Protein AF-A0A534YJI0-F1 (afdb_monomer_lite)

Structure (mmCIF, N/CA/C/O backbone):
data_AF-A0A534YJI0-F1
#
_entry.id   AF-A0A534YJI0-F1
#
loop_
_atom_site.group_PDB
_atom_site.id
_atom_site.type_symbol
_atom_site.label_atom_id
_atom_site.label_alt_id
_atom_site.label_comp_id
_atom_site.label_asym_id
_atom_site.label_entity_id
_atom_site.label_seq_id
_atom_site.pdbx_PDB_ins_code
_atom_site.Cartn_x
_atom_site.Cartn_y
_atom_site.Cartn_z
_atom_site.occupancy
_atom_site.B_iso_or_equiv
_atom_site.auth_seq_id
_atom_site.auth_comp_id
_atom_site.auth_asym_id
_atom_site.auth_atom_id
_atom_site.pdbx_PDB_model_num
ATOM 1 N N . MET A 1 1 ? 13.485 2.570 -50.321 1.00 70.25 1 MET A N 1
ATOM 2 C CA . MET A 1 1 ? 12.786 3.173 -49.165 1.00 70.25 1 MET A CA 1
ATOM 3 C C . MET A 1 1 ? 13.524 2.764 -47.904 1.00 70.25 1 MET A C 1
ATOM 5 O O . MET A 1 1 ? 13.880 1.592 -47.825 1.00 70.25 1 MET A O 1
ATOM 9 N N . PRO A 1 2 ? 13.812 3.680 -46.969 1.00 75.19 2 PRO A N 1
ATOM 10 C CA . PRO A 1 2 ? 14.397 3.291 -45.693 1.00 75.19 2 PRO A CA 1
ATOM 11 C C . PRO A 1 2 ? 13.382 2.468 -44.874 1.00 75.19 2 PRO A C 1
ATOM 13 O O . PRO A 1 2 ? 12.174 2.650 -45.052 1.00 75.19 2 PRO A O 1
ATOM 16 N N . PRO A 1 3 ? 13.844 1.550 -44.007 1.00 83.44 3 PRO A N 1
ATOM 17 C CA . PRO A 1 3 ? 12.963 0.768 -43.148 1.00 83.44 3 PRO A CA 1
ATOM 18 C C . PRO A 1 3 ? 12.238 1.676 -42.146 1.00 83.44 3 PRO A C 1
ATOM 20 O O . PRO A 1 3 ? 12.839 2.578 -41.563 1.00 83.44 3 PRO A O 1
ATOM 23 N N . VAL A 1 4 ? 10.943 1.427 -41.939 1.00 84.69 4 VAL A N 1
ATOM 24 C CA . VAL A 1 4 ? 10.155 2.117 -40.909 1.00 84.69 4 VAL A CA 1
ATOM 25 C C . VAL A 1 4 ? 10.602 1.594 -39.539 1.00 84.69 4 VAL A C 1
ATOM 27 O O . VAL A 1 4 ? 10.621 0.375 -39.345 1.00 84.69 4 VAL A O 1
ATOM 30 N N . PRO A 1 5 ? 10.980 2.467 -38.587 1.00 82.88 5 PRO A N 1
ATOM 31 C CA . PRO A 1 5 ? 11.351 2.028 -37.250 1.00 82.88 5 PRO A CA 1
ATOM 32 C C . PRO A 1 5 ? 10.167 1.330 -36.562 1.00 82.88 5 PRO A C 1
ATOM 34 O O . PRO A 1 5 ? 9.011 1.701 -36.791 1.00 82.88 5 PRO A O 1
ATOM 37 N N . PRO A 1 6 ? 10.428 0.320 -35.715 1.00 84.31 6 PRO A N 1
ATOM 38 C CA . PRO A 1 6 ? 9.370 -0.383 -35.010 1.00 84.31 6 PRO A CA 1
ATOM 39 C C . PRO A 1 6 ? 8.576 0.594 -34.129 1.00 84.31 6 PRO A C 1
ATOM 41 O O . PRO A 1 6 ? 9.157 1.538 -33.581 1.00 84.31 6 PRO A O 1
ATOM 44 N N . PRO A 1 7 ? 7.259 0.384 -33.969 1.00 87.00 7 PRO A N 1
ATOM 45 C CA . PRO A 1 7 ? 6.448 1.232 -33.109 1.00 87.00 7 PRO A CA 1
ATOM 46 C C . PRO A 1 7 ? 7.012 1.238 -31.684 1.00 87.00 7 PRO A C 1
ATOM 48 O O . PRO A 1 7 ? 7.395 0.200 -31.138 1.00 87.00 7 PRO A O 1
ATOM 51 N N . GLY A 1 8 ? 7.068 2.427 -31.081 1.00 91.06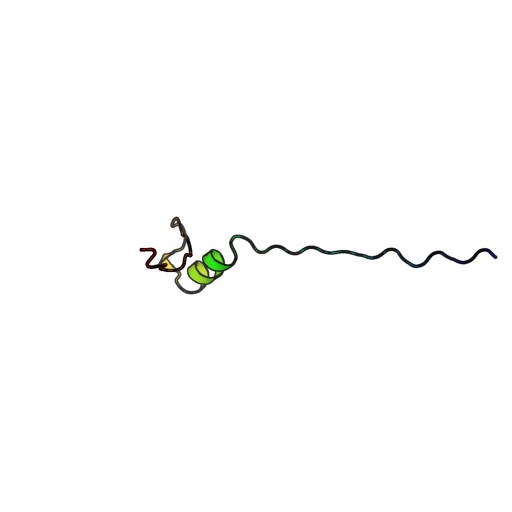 8 GLY A N 1
ATOM 52 C CA . GLY A 1 8 ? 7.540 2.595 -29.709 1.00 91.06 8 GLY A CA 1
ATOM 53 C C . GLY A 1 8 ? 6.697 1.787 -28.719 1.00 91.06 8 GLY A C 1
ATOM 54 O O . GLY A 1 8 ? 5.478 1.665 -28.868 1.00 91.06 8 GLY A O 1
ATOM 55 N N . ARG A 1 9 ? 7.344 1.235 -27.686 1.00 93.75 9 ARG A N 1
ATOM 56 C CA . ARG A 1 9 ? 6.646 0.524 -26.606 1.00 93.75 9 ARG A CA 1
ATOM 57 C C . ARG A 1 9 ? 5.759 1.505 -25.841 1.00 93.75 9 ARG A C 1
ATOM 59 O O . ARG A 1 9 ? 6.225 2.563 -25.429 1.00 93.75 9 ARG A O 1
ATOM 66 N N . LYS A 1 10 ? 4.504 1.125 -25.602 1.00 92.69 10 LYS A N 1
ATOM 67 C CA . LYS A 1 10 ? 3.623 1.823 -24.659 1.00 92.69 10 LYS A CA 1
ATOM 68 C C . LYS A 1 10 ? 3.753 1.136 -23.305 1.00 92.69 10 LYS A C 1
ATOM 70 O O . LYS A 1 10 ? 3.437 -0.044 -23.196 1.00 92.69 10 LYS A O 1
ATOM 75 N N . ILE A 1 11 ? 4.250 1.856 -22.306 1.00 94.38 11 ILE A N 1
ATOM 76 C CA . ILE A 1 11 ? 4.408 1.351 -20.940 1.00 94.38 11 ILE A CA 1
ATOM 77 C C . ILE A 1 11 ? 3.365 2.051 -20.075 1.00 94.38 11 ILE A C 1
ATOM 79 O O . ILE A 1 11 ? 3.321 3.278 -20.046 1.00 94.38 11 ILE A O 1
ATOM 83 N N . LEU A 1 12 ? 2.530 1.267 -19.392 1.00 94.94 12 LEU A N 1
ATOM 84 C CA . LEU A 1 12 ? 1.576 1.761 -18.406 1.00 94.94 12 LEU A CA 1
ATOM 85 C C . LEU A 1 12 ? 1.969 1.221 -17.035 1.00 94.94 12 LEU A C 1
ATOM 87 O O . LEU A 1 12 ? 2.147 0.016 -16.868 1.00 94.94 12 LEU A O 1
ATOM 91 N N . HIS A 1 13 ? 2.086 2.123 -16.071 1.00 95.81 13 HIS A N 1
ATOM 92 C CA . HIS A 1 13 ? 2.232 1.786 -14.666 1.00 95.81 13 HIS A CA 1
ATOM 93 C C . HIS A 1 13 ? 0.889 1.998 -13.970 1.00 95.81 13 HIS A C 1
ATOM 95 O O . HIS A 1 13 ? 0.222 3.004 -14.210 1.00 95.81 13 HIS A O 1
ATOM 101 N N . VAL A 1 14 ? 0.498 1.041 -13.135 1.00 96.31 14 VAL A N 1
ATOM 102 C CA . VAL A 1 14 ? -0.712 1.107 -12.318 1.00 96.31 14 VAL A CA 1
ATOM 103 C C . VAL A 1 14 ? -0.285 0.852 -10.883 1.00 96.31 14 VAL A C 1
ATOM 105 O O . VAL A 1 14 ? 0.320 -0.183 -10.605 1.00 96.31 14 VAL A O 1
ATOM 108 N N . ASP A 1 15 ? -0.604 1.797 -10.007 1.00 96.56 15 ASP A N 1
ATOM 109 C CA . ASP A 1 15 ? -0.386 1.701 -8.567 1.00 96.56 15 ASP A CA 1
ATOM 110 C C . ASP A 1 15 ? -1.744 1.790 -7.862 1.00 96.56 15 ASP A C 1
ATOM 112 O O . ASP A 1 15 ? -2.648 2.489 -8.324 1.00 96.56 15 ASP A O 1
ATOM 116 N N . MET A 1 16 ? -1.906 1.031 -6.784 1.00 96.25 16 MET A N 1
ATOM 117 C CA . MET A 1 16 ? -3.138 0.981 -6.007 1.00 96.25 16 MET A CA 1
ATOM 118 C C . MET A 1 16 ? -2.974 1.784 -4.722 1.00 96.25 16 MET A C 1
ATOM 120 O O . MET A 1 16 ? -2.100 1.492 -3.905 1.00 96.25 16 MET A O 1
ATOM 124 N N . ASP A 1 17 ? -3.892 2.722 -4.489 1.00 94.75 17 ASP A N 1
ATOM 125 C CA . ASP A 1 17 ? -3.902 3.550 -3.285 1.00 94.75 17 ASP A CA 1
ATOM 126 C C . ASP A 1 17 ? -4.024 2.689 -2.023 1.00 94.75 17 ASP A C 1
ATOM 128 O O . ASP A 1 17 ? -5.062 2.071 -1.767 1.00 94.75 17 ASP A O 1
ATOM 132 N N . ALA A 1 18 ? -2.947 2.645 -1.231 1.00 94.50 18 ALA A N 1
ATOM 133 C CA . ALA A 1 18 ? -2.882 1.952 0.056 1.00 94.50 18 ALA A CA 1
ATOM 134 C C . ALA A 1 18 ? -3.491 0.534 0.015 1.00 94.50 18 ALA A C 1
ATOM 136 O O . ALA A 1 18 ? -4.270 0.171 0.895 1.00 94.50 18 ALA A O 1
ATOM 137 N N . PHE A 1 19 ? -3.142 -0.255 -1.011 1.00 95.62 19 PHE A N 1
ATOM 138 C CA . PHE A 1 19 ? -3.817 -1.503 -1.401 1.00 95.62 19 PHE A CA 1
ATOM 139 C C . PHE A 1 19 ? -4.393 -2.338 -0.246 1.00 95.62 19 PHE A C 1
ATOM 141 O O . PHE A 1 19 ? -5.604 -2.538 -0.184 1.00 95.62 19 PHE A O 1
ATOM 148 N N . TYR A 1 20 ? -3.554 -2.788 0.693 1.00 95.81 20 TYR A N 1
ATOM 149 C CA . TYR A 1 20 ? -4.014 -3.620 1.807 1.00 95.81 20 TYR A CA 1
ATOM 150 C C . TYR A 1 20 ? -5.008 -2.894 2.717 1.00 95.81 20 TYR A C 1
ATOM 152 O O . TYR A 1 20 ? -6.050 -3.449 3.042 1.00 95.81 20 TYR A O 1
ATOM 160 N N . ALA A 1 21 ? -4.743 -1.639 3.085 1.00 96.69 21 ALA A N 1
ATOM 161 C CA . ALA A 1 21 ? -5.668 -0.870 3.914 1.00 96.69 21 ALA A CA 1
ATOM 162 C C . ALA A 1 21 ? -6.997 -0.602 3.186 1.00 96.69 21 ALA A C 1
ATOM 164 O O . ALA A 1 21 ? -8.055 -0.669 3.804 1.00 96.69 21 ALA A O 1
ATOM 165 N N . SER A 1 22 ? -6.958 -0.362 1.874 1.00 96.50 22 SER A N 1
ATOM 166 C CA . SER A 1 22 ? -8.155 -0.186 1.045 1.00 96.50 22 SER A CA 1
ATOM 167 C C . SER A 1 22 ? -9.007 -1.457 0.968 1.00 96.50 22 SER A C 1
ATOM 169 O O . SER A 1 22 ? -10.235 -1.363 0.967 1.00 96.50 22 SER A O 1
ATOM 171 N N . VAL A 1 23 ? -8.384 -2.641 0.960 1.00 96.94 23 VAL A N 1
ATOM 172 C CA . VAL A 1 23 ? -9.095 -3.925 1.075 1.00 96.94 23 VAL A CA 1
ATOM 173 C C . VAL A 1 23 ? -9.752 -4.058 2.452 1.00 96.94 23 VAL A C 1
ATOM 175 O O . VAL A 1 23 ? -10.959 -4.271 2.517 1.00 96.94 23 VAL A O 1
ATOM 178 N N . GLU A 1 24 ? -9.014 -3.831 3.542 1.00 97.69 24 GLU A N 1
ATOM 179 C CA . GLU A 1 24 ? -9.562 -3.939 4.905 1.00 97.69 24 GLU A CA 1
ATOM 180 C C . GLU A 1 24 ? -10.714 -2.946 5.157 1.00 97.69 24 GLU A C 1
ATOM 182 O O . GLU A 1 24 ? -11.731 -3.305 5.742 1.00 97.69 24 GLU A O 1
ATOM 187 N N . VAL A 1 25 ? -10.613 -1.701 4.675 1.00 97.19 25 VAL A N 1
ATOM 188 C CA . VAL A 1 25 ? -11.679 -0.682 4.805 1.00 97.19 25 VAL A CA 1
ATOM 189 C C . VAL A 1 25 ? -12.917 -1.017 3.9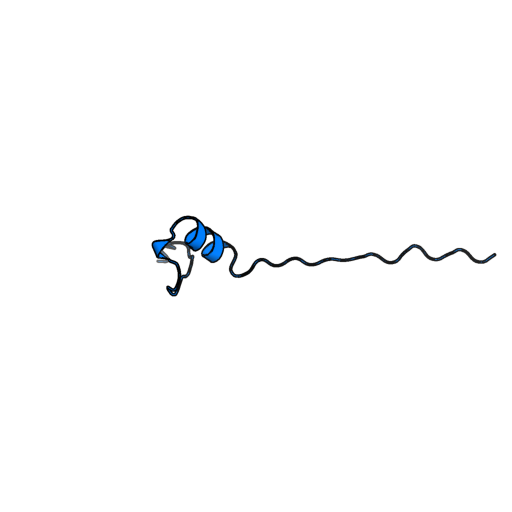66 1.00 97.19 25 VAL A C 1
ATOM 191 O O . VAL A 1 25 ? -14.041 -0.629 4.315 1.00 97.19 25 VAL A O 1
ATOM 194 N N . ARG A 1 26 ? -12.732 -1.707 2.835 1.00 96.56 26 ARG A N 1
ATOM 195 C CA . ARG A 1 26 ? -13.843 -2.202 2.017 1.00 96.56 26 ARG A CA 1
ATOM 196 C C . ARG A 1 26 ? -14.573 -3.334 2.734 1.00 96.56 26 ARG A C 1
ATOM 198 O O . ARG A 1 26 ? -15.804 -3.308 2.763 1.00 96.56 26 ARG A O 1
ATOM 205 N N . ASP A 1 27 ? -13.823 -4.280 3.287 1.00 98.00 27 ASP A N 1
ATOM 206 C CA . ASP A 1 27 ? -14.35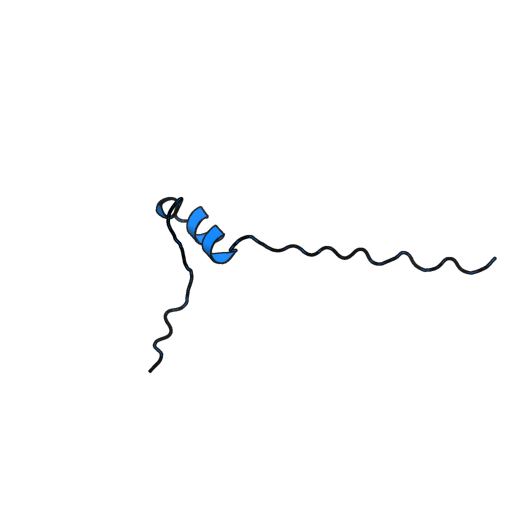1 -5.518 3.858 1.00 98.00 27 ASP A CA 1
ATOM 207 C C . ASP A 1 27 ? -14.904 -5.304 5.287 1.00 98.00 27 ASP A C 1
ATOM 209 O O . ASP A 1 27 ? -15.921 -5.902 5.643 1.00 98.00 27 ASP A O 1
ATOM 213 N N . ASP A 1 28 ? -14.334 -4.375 6.070 1.00 97.56 28 ASP A N 1
ATOM 214 C CA . ASP A 1 28 ? -14.895 -3.871 7.333 1.00 97.56 28 ASP A CA 1
ATOM 215 C C . ASP A 1 28 ? -15.245 -2.368 7.242 1.00 97.56 28 ASP A C 1
ATOM 217 O O . ASP A 1 28 ? -14.414 -1.491 7.519 1.00 97.56 28 ASP A O 1
ATOM 221 N N . PRO A 1 29 ? -16.515 -2.025 6.940 1.00 94.94 29 PRO A N 1
ATOM 222 C CA . PRO A 1 29 ? -16.964 -0.639 6.812 1.00 94.94 29 PRO A CA 1
ATOM 223 C C . PRO A 1 29 ? -16.766 0.225 8.064 1.00 94.94 29 PRO A C 1
ATOM 225 O O . PRO A 1 29 ? -16.789 1.452 7.954 1.00 94.94 29 PRO A O 1
ATOM 228 N N . ARG A 1 30 ? -16.559 -0.370 9.248 1.00 97.81 30 ARG A N 1
ATOM 229 C CA . ARG A 1 30 ? -16.305 0.369 10.500 1.00 97.81 30 ARG A CA 1
ATOM 230 C C . ARG A 1 30 ? -14.928 1.035 10.519 1.00 97.81 30 ARG A C 1
ATOM 232 O O . ARG A 1 30 ? -14.673 1.879 11.377 1.00 97.81 30 ARG A O 1
ATOM 239 N N . LEU A 1 31 ? -14.033 0.652 9.608 1.00 96.94 31 LEU A N 1
ATOM 240 C CA . LEU A 1 31 ? -12.717 1.267 9.438 1.00 96.94 31 LEU A CA 1
ATOM 241 C C . LEU A 1 31 ? -12.763 2.550 8.591 1.00 96.94 31 LEU A C 1
ATOM 243 O O . LEU A 1 31 ? -11.789 3.300 8.560 1.00 96.94 31 LEU A O 1
ATOM 247 N N . ARG A 1 32 ? -13.889 2.853 7.929 1.00 95.69 32 ARG A N 1
ATOM 248 C CA . ARG A 1 32 ? -14.035 4.072 7.120 1.00 95.69 32 ARG A CA 1
ATOM 249 C C . ARG A 1 32 ? -13.880 5.328 7.975 1.00 95.69 32 ARG A C 1
ATOM 251 O O . ARG A 1 32 ? -14.461 5.438 9.051 1.00 95.69 32 ARG A O 1
ATOM 258 N N . GLY A 1 33 ? -13.097 6.284 7.476 1.00 95.31 33 GLY A N 1
ATOM 259 C CA . GLY A 1 33 ? -12.808 7.540 8.176 1.00 95.31 33 GLY A CA 1
ATOM 260 C C . GLY A 1 33 ? -11.865 7.395 9.375 1.00 95.31 33 GLY A C 1
ATOM 261 O O . GLY A 1 33 ? -11.622 8.377 10.072 1.00 95.31 33 GLY A O 1
ATOM 262 N N . ARG A 1 34 ? -11.319 6.197 9.624 1.00 97.00 34 ARG A N 1
ATOM 263 C CA . ARG A 1 34 ? -10.350 5.955 10.695 1.00 97.00 34 ARG A CA 1
ATOM 264 C C . ARG A 1 34 ? -8.933 5.864 10.124 1.00 97.00 34 ARG A C 1
ATOM 266 O O . ARG A 1 34 ? -8.763 5.392 9.002 1.00 97.00 34 ARG A O 1
ATOM 273 N N . PRO A 1 35 ? -7.902 6.261 10.886 1.00 96.75 35 PRO A N 1
ATOM 274 C CA . PRO A 1 35 ? -6.525 5.903 10.563 1.00 96.75 35 PRO A CA 1
ATOM 275 C C . PRO A 1 35 ? -6.359 4.375 10.604 1.00 96.75 35 PRO A C 1
ATOM 277 O O . PRO A 1 35 ? -6.689 3.752 11.615 1.00 96.75 35 PRO A O 1
ATOM 280 N N . VAL A 1 36 ? -5.857 3.778 9.518 1.00 95.81 36 VAL A N 1
ATOM 281 C CA . VAL A 1 36 ? -5.668 2.324 9.373 1.00 95.81 36 VAL A CA 1
ATOM 282 C C . VAL A 1 36 ? -4.231 2.028 8.954 1.00 95.81 36 VAL A C 1
ATOM 284 O O . VAL A 1 36 ? -3.693 2.674 8.059 1.00 95.81 36 VAL A O 1
ATOM 287 N N . ALA A 1 37 ? -3.629 1.020 9.582 1.00 95.56 37 ALA A N 1
ATOM 288 C CA . ALA A 1 37 ? -2.369 0.423 9.161 1.00 95.56 37 ALA A CA 1
ATOM 289 C C . ALA A 1 37 ? -2.520 -1.100 9.161 1.00 95.56 37 ALA A C 1
ATOM 291 O O . ALA A 1 37 ? -3.073 -1.668 10.103 1.00 95.56 37 ALA A O 1
ATOM 292 N N . VAL A 1 38 ? -2.015 -1.752 8.115 1.00 94.69 38 VAL A N 1
ATOM 293 C CA . VAL A 1 38 ? -1.964 -3.214 8.013 1.00 94.69 38 VAL A CA 1
ATOM 294 C C . VAL A 1 38 ? -0.521 -3.649 8.232 1.00 94.69 38 VAL A C 1
ATOM 296 O O . VAL A 1 38 ? 0.389 -3.166 7.561 1.00 94.69 38 VAL A O 1
ATOM 299 N N . GLY A 1 39 ? -0.303 -4.548 9.188 1.00 92.88 39 GLY A N 1
ATOM 300 C CA . GLY A 1 39 ? 1.015 -5.074 9.522 1.00 92.88 39 GLY A CA 1
ATOM 301 C C . GLY A 1 39 ? 0.919 -6.491 10.075 1.00 92.88 39 GLY A C 1
ATOM 302 O O . GLY A 1 39 ? -0.116 -6.898 10.595 1.00 92.88 39 GLY A O 1
ATOM 303 N N . GLY A 1 40 ? 2.003 -7.255 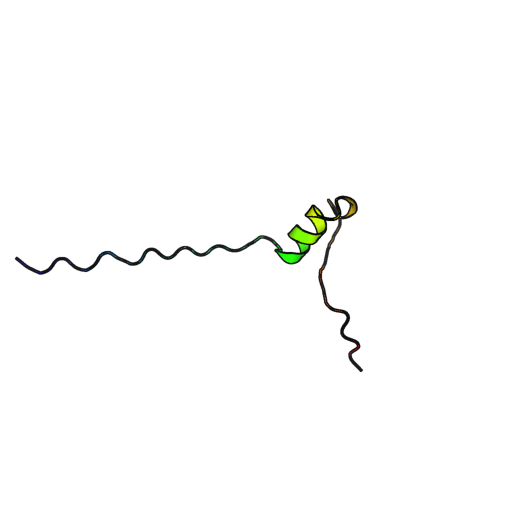9.957 1.00 87.44 40 GLY A N 1
ATOM 304 C CA . GLY A 1 40 ? 2.090 -8.591 10.543 1.00 87.44 40 GLY A CA 1
ATOM 305 C C . GLY A 1 40 ? 2.503 -8.535 12.012 1.00 87.44 40 GLY A C 1
ATOM 306 O O . GLY A 1 40 ? 3.384 -7.757 12.387 1.00 87.44 40 GLY A O 1
ATOM 307 N N . SER A 1 41 ? 1.930 -9.407 12.844 1.00 76.50 41 SER A N 1
ATOM 308 C CA . SER A 1 41 ? 2.416 -9.648 14.203 1.00 76.50 41 SER A CA 1
ATOM 309 C C . SER A 1 41 ? 3.748 -10.400 14.144 1.00 76.50 41 SER A C 1
ATOM 311 O O . SER A 1 41 ? 3.805 -11.624 14.252 1.00 76.50 41 SER A O 1
ATOM 313 N N . ALA A 1 42 ? 4.850 -9.685 13.947 1.00 65.06 42 ALA A N 1
ATOM 314 C CA . ALA A 1 42 ? 6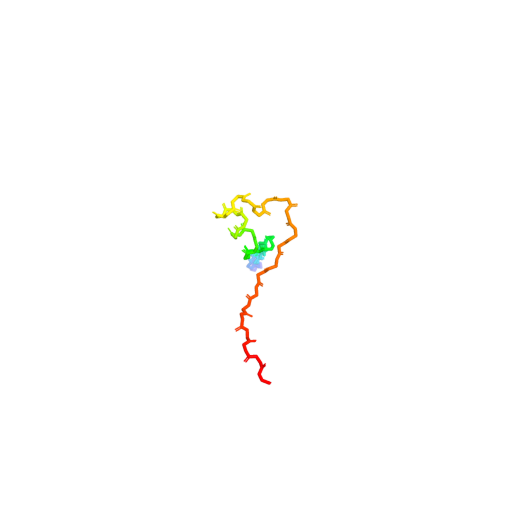.154 -10.263 14.206 1.00 65.06 42 ALA A CA 1
ATOM 315 C C . ALA A 1 42 ? 6.329 -10.321 15.726 1.00 65.06 42 ALA A C 1
ATOM 317 O O . ALA A 1 42 ? 6.564 -9.293 16.360 1.00 65.06 42 ALA A O 1
ATOM 318 N N .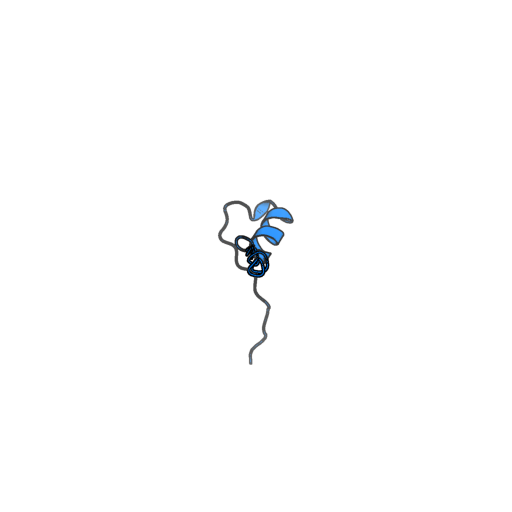 ARG A 1 43 ? 6.261 -11.515 16.326 1.00 64.00 43 ARG A N 1
ATOM 319 C CA . ARG A 1 43 ? 6.978 -11.736 17.586 1.00 64.00 43 ARG A CA 1
ATOM 320 C C . ARG A 1 43 ? 8.466 -11.611 17.255 1.00 64.00 43 ARG A C 1
ATOM 322 O O . ARG A 1 43 ? 9.098 -12.598 16.890 1.00 64.00 43 ARG A O 1
ATOM 329 N N . ARG A 1 44 ? 8.998 -10.390 17.292 1.00 62.00 44 ARG A N 1
ATOM 330 C CA . ARG A 1 44 ? 10.440 -10.158 17.345 1.00 62.00 44 ARG A CA 1
ATOM 331 C C . ARG A 1 44 ? 10.839 -10.357 18.804 1.00 62.00 44 ARG A C 1
ATOM 333 O O . ARG A 1 44 ? 10.285 -9.687 19.673 1.00 62.00 44 ARG A O 1
ATOM 340 N N . GLY A 1 45 ? 11.675 -11.361 19.047 1.00 58.25 45 GLY A N 1
ATOM 341 C CA . GLY A 1 45 ? 12.505 -11.405 20.249 1.00 58.25 45 GLY A CA 1
ATOM 342 C C . GLY A 1 45 ? 13.654 -10.423 20.105 1.00 58.25 45 GLY A C 1
ATOM 343 O O . GLY A 1 45 ? 14.023 -10.146 18.939 1.00 58.25 45 GLY A O 1
#

pLDDT: mean 89.87, std 10.72, range [58.25, 98.0]

Radius of gyration: 21.77 Å; chains: 1; bounding box: 31×19×69 Å

Secondary structure (DSSP, 8-state):
-PPPPPPPPP------TTHHHHHHHHH-GGGTTS-----------

Sequence (45 aa):
MPPVPPPGRKILHVDMDAFYASVEVRDDPRLRGRPVAVGGSARRG

Foldseek 3Di:
DDDDDDDDDDDDDDDDDVVVQVVVCVVDVVCPPHDDDDDDPPPDD